Protein AF-A0A536B395-F1 (afdb_monomer_lite)

Secondary structure (DSSP, 8-state):
--PPPP----GGGS-HHHHHHHTTTGGGG-EEES-TTSSSSPPEEEEEEEETTEEEEEEEESHHHHHHHS--HHHHTT-S--------SS-----

Sequence (95 aa):
MGRLPAITIEAADLPEDVLALFDPYLLDLGGTDGDPAAGDPIQYDDLRIEHDQGVVGIVVYNRAILLFATDSEAVRQNSPGVLPARCIPRGCRDA

Radius of gyration: 16.88 Å; chains: 1; bounding box: 36×34×49 Å

pLDDT: mean 72.83, std 16.85, range [37.38, 92.81]

Foldseek 3Di:
DDDDDDDDDDPVNDDPVVVVVCVVCVQVQADEADDQPDDVVKDWDWDWDQDPVGIGIYIYIPVVVRVVPPPDPVNVVVDDDDPPPPDPDDDDDDD

Structure (mmCIF, N/CA/C/O backbone):
data_AF-A0A536B395-F1
#
_entry.id   AF-A0A536B395-F1
#
loop_
_atom_site.group_PDB
_atom_site.id
_atom_site.type_symbol
_atom_site.label_atom_id
_atom_site.label_alt_id
_atom_site.label_comp_id
_atom_site.label_asym_id
_atom_site.label_entity_id
_atom_site.label_seq_id
_atom_site.pdbx_PDB_ins_code
_atom_site.Cartn_x
_atom_site.Cartn_y
_atom_site.Cartn_z
_atom_site.occupancy
_atom_site.B_iso_or_equiv
_atom_site.auth_seq_id
_atom_site.auth_comp_id
_atom_site.auth_asym_id
_atom_site.auth_atom_id
_atom_site.pdbx_PDB_model_num
ATOM 1 N N . MET A 1 1 ? 20.127 -5.084 -3.504 1.00 49.09 1 MET A N 1
ATOM 2 C CA . MET A 1 1 ? 18.688 -4.931 -3.215 1.00 49.09 1 MET A CA 1
ATOM 3 C C . MET A 1 1 ? 18.482 -5.094 -1.720 1.00 49.09 1 MET A C 1
ATOM 5 O O . MET A 1 1 ? 18.578 -6.210 -1.225 1.00 49.09 1 MET A O 1
ATOM 9 N N . GLY A 1 2 ? 18.332 -3.991 -0.985 1.00 58.34 2 GLY A N 1
ATOM 10 C CA . GLY A 1 2 ? 18.011 -4.041 0.441 1.00 58.34 2 GLY A CA 1
ATOM 11 C C . GLY A 1 2 ? 16.499 -4.115 0.590 1.00 58.34 2 GLY A C 1
ATOM 12 O O . GLY A 1 2 ? 15.816 -3.181 0.187 1.00 58.34 2 GLY A O 1
ATOM 13 N N . ARG A 1 3 ? 15.974 -5.227 1.104 1.00 59.69 3 ARG A N 1
ATOM 14 C CA . ARG A 1 3 ? 14.560 -5.313 1.473 1.00 59.69 3 ARG A CA 1
ATOM 15 C C . ARG A 1 3 ? 14.377 -4.487 2.740 1.00 59.69 3 ARG A C 1
ATOM 17 O O . ARG A 1 3 ? 15.063 -4.745 3.730 1.00 59.69 3 ARG A O 1
ATOM 24 N N . LEU A 1 4 ? 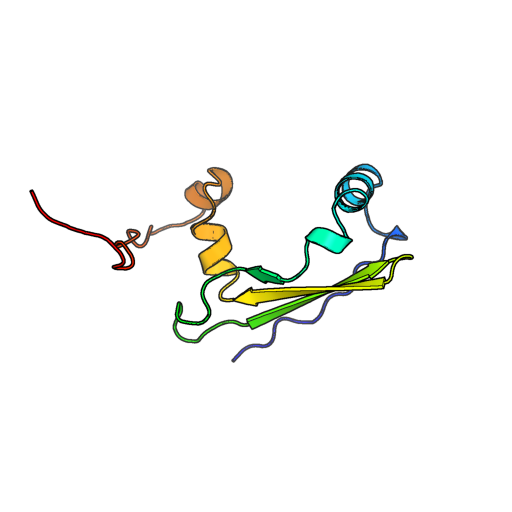13.495 -3.495 2.699 1.00 63.97 4 LEU A N 1
ATOM 25 C CA . LEU A 1 4 ? 13.096 -2.792 3.910 1.00 63.97 4 LEU A CA 1
ATOM 26 C C . LEU A 1 4 ? 12.431 -3.799 4.861 1.00 63.97 4 LEU A C 1
ATOM 28 O O . LEU A 1 4 ? 11.706 -4.686 4.395 1.00 63.97 4 LEU A O 1
ATOM 32 N N . PRO A 1 5 ? 12.715 -3.736 6.172 1.00 71.94 5 PRO A N 1
ATOM 33 C CA . PRO A 1 5 ? 12.061 -4.613 7.128 1.00 71.94 5 PRO A CA 1
ATOM 34 C C . PRO A 1 5 ? 10.550 -4.416 7.018 1.00 71.94 5 PRO A C 1
ATOM 36 O O . PRO A 1 5 ? 10.067 -3.284 7.006 1.00 71.94 5 PRO A O 1
ATOM 39 N N . ALA A 1 6 ? 9.819 -5.524 6.909 1.00 79.00 6 ALA A N 1
ATOM 40 C CA . ALA A 1 6 ? 8.371 -5.478 7.000 1.00 79.00 6 ALA A CA 1
ATOM 41 C C . ALA A 1 6 ? 8.013 -5.023 8.418 1.00 79.00 6 ALA A C 1
ATOM 43 O O . ALA A 1 6 ? 8.473 -5.619 9.393 1.00 79.00 6 ALA A O 1
ATOM 44 N N . ILE A 1 7 ? 7.237 -3.951 8.506 1.00 84.31 7 ILE A N 1
ATOM 45 C CA . ILE A 1 7 ? 6.663 -3.463 9.752 1.00 84.31 7 ILE A CA 1
ATOM 46 C C . ILE A 1 7 ? 5.161 -3.716 9.699 1.00 84.31 7 ILE A C 1
ATOM 48 O O . ILE A 1 7 ? 4.539 -3.517 8.657 1.00 84.31 7 ILE A O 1
ATOM 52 N N . THR A 1 8 ? 4.601 -4.161 10.815 1.00 86.69 8 THR A N 1
ATOM 53 C CA . THR A 1 8 ? 3.156 -4.278 11.001 1.00 86.69 8 THR A CA 1
ATOM 54 C C . THR A 1 8 ? 2.757 -3.253 12.046 1.00 86.69 8 THR A C 1
ATOM 56 O O . THR A 1 8 ? 3.435 -3.129 13.067 1.00 86.69 8 THR A O 1
ATOM 59 N N . ILE A 1 9 ? 1.706 -2.493 11.763 1.00 86.31 9 ILE A N 1
ATOM 60 C CA . ILE A 1 9 ? 1.120 -1.526 12.686 1.00 86.31 9 ILE A CA 1
ATOM 61 C C . ILE A 1 9 ? -0.335 -1.938 12.846 1.00 86.31 9 ILE A C 1
ATOM 63 O O . ILE A 1 9 ? -1.061 -2.008 11.855 1.00 86.31 9 ILE A O 1
ATOM 67 N N . GLU A 1 10 ? -0.737 -2.238 14.075 1.00 89.75 10 GLU A N 1
ATOM 68 C CA . GLU A 1 10 ? -2.115 -2.604 14.368 1.00 89.75 10 GLU A CA 1
ATOM 69 C C . GLU A 1 10 ? -2.967 -1.345 14.524 1.00 89.75 10 GLU A C 1
ATOM 71 O O . GLU A 1 10 ? -2.483 -0.298 14.960 1.00 89.75 10 GLU A O 1
ATOM 76 N N . ALA A 1 11 ? -4.266 -1.446 14.234 1.00 85.94 11 ALA A N 1
ATOM 77 C CA . ALA A 1 11 ? -5.181 -0.321 14.426 1.00 85.94 11 ALA A CA 1
ATOM 78 C C . ALA A 1 11 ? -5.159 0.196 15.878 1.00 85.94 11 ALA A C 1
ATOM 80 O O . ALA A 1 11 ? -5.240 1.395 16.107 1.00 85.94 11 ALA A O 1
ATOM 81 N N . ALA A 1 12 ? -4.966 -0.692 16.859 1.00 89.25 12 ALA A N 1
ATOM 82 C CA . ALA A 1 12 ? -4.869 -0.324 18.272 1.00 89.25 12 ALA A CA 1
ATOM 83 C C . ALA A 1 12 ? -3.651 0.560 18.613 1.00 89.25 12 ALA A C 1
ATOM 85 O O . ALA A 1 12 ? -3.666 1.231 19.644 1.00 89.25 12 ALA A O 1
ATOM 86 N N . ASP A 1 13 ? -2.619 0.568 17.764 1.00 92.81 13 ASP A N 1
ATOM 87 C CA . ASP A 1 13 ? -1.401 1.362 17.948 1.00 92.81 13 ASP A CA 1
ATOM 88 C C . ASP A 1 13 ? -1.477 2.733 17.252 1.00 92.81 13 ASP A C 1
ATOM 90 O O . ASP A 1 13 ? -0.565 3.555 17.388 1.00 92.81 13 ASP A O 1
ATOM 94 N N . LEU A 1 14 ? -2.550 2.996 16.497 1.00 86.00 14 LEU A N 1
ATOM 95 C CA . LEU A 1 14 ? -2.748 4.236 15.756 1.00 86.00 14 LEU A CA 1
ATOM 96 C C . LEU A 1 14 ? -3.666 5.213 16.510 1.00 86.00 14 LEU A C 1
ATOM 98 O O . LEU A 1 14 ? -4.670 4.803 17.094 1.00 86.00 14 LEU A O 1
ATOM 102 N N . PRO A 1 15 ? -3.369 6.526 16.469 1.00 90.19 15 PRO A N 1
ATOM 103 C CA . PRO A 1 15 ? -4.296 7.556 16.926 1.00 90.19 15 PRO A CA 1
ATOM 104 C C . PRO A 1 15 ? -5.641 7.496 16.183 1.00 90.19 15 PRO A C 1
ATOM 106 O O . PRO A 1 15 ? -5.682 7.251 14.976 1.00 90.19 15 PRO A O 1
ATOM 109 N N . GLU A 1 16 ? -6.743 7.754 16.889 1.00 87.50 16 GLU A N 1
ATOM 110 C CA . GLU A 1 16 ? -8.106 7.639 16.342 1.00 87.50 16 GLU A CA 1
ATOM 111 C C . GLU A 1 16 ? -8.367 8.602 15.170 1.00 87.50 16 GLU A C 1
ATOM 113 O O . GLU A 1 16 ? -9.059 8.253 14.219 1.00 87.50 16 GLU A O 1
ATOM 118 N N . ASP A 1 17 ? -7.754 9.786 15.183 1.00 86.00 17 ASP A N 1
ATOM 119 C CA . ASP A 1 17 ? -7.807 10.761 14.090 1.00 86.00 17 ASP A CA 1
ATOM 120 C C . ASP A 1 17 ? -7.080 10.281 12.827 1.00 86.00 17 ASP A C 1
ATOM 122 O O . ASP A 1 17 ? -7.530 10.550 11.712 1.00 86.00 17 ASP A O 1
ATOM 126 N N . VAL A 1 18 ? -5.989 9.529 12.993 1.00 83.56 18 VAL A N 1
ATOM 127 C CA . VAL A 1 18 ? -5.275 8.895 11.880 1.00 83.56 18 VAL A CA 1
ATOM 128 C C . VAL A 1 18 ? -6.121 7.769 11.301 1.00 83.56 18 VAL A C 1
ATOM 130 O O . VAL A 1 18 ? -6.303 7.731 10.089 1.00 83.56 18 VAL A O 1
ATOM 133 N N . LEU A 1 19 ? -6.692 6.901 12.144 1.00 82.31 19 LEU A N 1
ATOM 134 C CA . LEU A 1 19 ? -7.588 5.819 11.713 1.00 82.31 19 LEU A CA 1
ATOM 135 C C . LEU A 1 19 ? -8.814 6.341 10.954 1.00 82.31 19 LEU A C 1
ATOM 137 O O . LEU A 1 19 ? -9.139 5.828 9.884 1.00 82.31 19 LEU A O 1
ATOM 141 N N . ALA A 1 20 ? -9.454 7.396 11.464 1.00 82.88 20 ALA A N 1
ATOM 142 C CA . ALA A 1 20 ? -10.651 7.984 10.867 1.00 82.88 20 ALA A CA 1
ATOM 143 C C . ALA A 1 20 ? -10.416 8.564 9.460 1.00 82.88 20 ALA A C 1
ATOM 145 O O . ALA A 1 20 ? -11.360 8.691 8.680 1.00 82.88 20 ALA A O 1
ATOM 146 N N . LEU A 1 21 ? -9.171 8.911 9.112 1.00 80.50 21 LEU A N 1
ATOM 147 C CA . LEU A 1 21 ?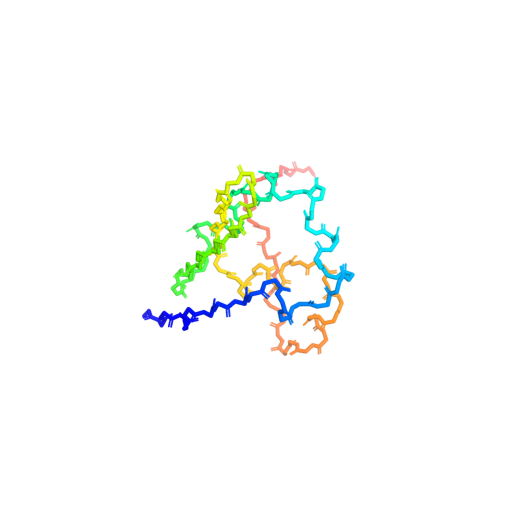 -8.820 9.361 7.765 1.00 80.50 21 LEU A CA 1
ATOM 148 C C . LEU A 1 21 ? -8.854 8.216 6.744 1.00 80.50 21 LEU A C 1
ATOM 150 O O . LEU A 1 21 ? -9.125 8.464 5.570 1.00 80.50 21 LEU A O 1
ATOM 154 N N . PHE A 1 22 ? -8.582 6.982 7.172 1.00 76.81 22 PHE A N 1
ATOM 155 C CA . PHE A 1 22 ? -8.545 5.829 6.278 1.00 76.81 22 PHE A CA 1
ATOM 156 C C . PHE A 1 22 ? -9.949 5.341 5.923 1.00 76.81 22 PHE A C 1
ATOM 158 O O . PHE A 1 22 ? -10.219 5.133 4.742 1.00 76.81 22 PHE A O 1
ATOM 165 N N . ASP A 1 23 ? -10.843 5.216 6.909 1.00 75.19 23 ASP A N 1
ATOM 166 C CA . ASP A 1 23 ? -12.187 4.621 6.780 1.00 75.19 23 ASP A CA 1
ATOM 167 C C . ASP A 1 23 ? -12.962 4.992 5.495 1.00 75.19 23 ASP A C 1
ATOM 169 O O . ASP A 1 23 ? -13.400 4.090 4.778 1.00 75.19 23 ASP A O 1
ATOM 173 N N . PRO A 1 24 ? -13.113 6.280 5.124 1.00 76.75 24 PRO A N 1
ATOM 174 C CA . PRO A 1 24 ? -13.880 6.655 3.934 1.00 76.75 24 PRO A CA 1
ATOM 175 C C . PRO A 1 24 ? -13.200 6.322 2.596 1.00 76.75 24 PRO A C 1
ATOM 177 O O . PRO A 1 24 ? -13.862 6.407 1.564 1.00 76.75 24 PRO A O 1
ATOM 180 N N . TYR A 1 25 ? -11.914 5.961 2.589 1.00 74.06 25 TYR A N 1
ATOM 181 C CA . TYR A 1 25 ? -11.123 5.764 1.370 1.00 74.06 25 TYR A CA 1
ATOM 182 C C . TYR A 1 25 ? -10.470 4.386 1.270 1.00 74.06 25 TYR A C 1
ATOM 184 O O . TYR A 1 25 ? -9.861 4.108 0.244 1.00 74.06 25 TYR A O 1
ATOM 192 N N . LEU A 1 26 ? -10.585 3.518 2.283 1.00 74.50 26 LEU A N 1
ATOM 193 C CA . LEU A 1 26 ? -9.809 2.275 2.374 1.00 74.50 26 LEU A CA 1
ATOM 194 C C . LEU A 1 26 ? -9.824 1.453 1.083 1.00 74.50 26 LEU A C 1
ATOM 196 O O . LEU A 1 26 ? -8.759 1.118 0.576 1.00 74.50 26 LEU A O 1
ATOM 200 N N . LEU A 1 27 ? -11.001 1.204 0.506 1.00 74.12 27 LEU A N 1
ATOM 201 C CA . LEU A 1 27 ? -11.143 0.431 -0.735 1.00 74.12 27 LEU A CA 1
ATOM 202 C C . LEU A 1 27 ? -10.570 1.140 -1.976 1.00 74.12 27 LEU A C 1
ATOM 204 O O . LEU A 1 27 ? -10.124 0.468 -2.906 1.00 74.12 27 LEU A O 1
ATOM 208 N N . ASP A 1 28 ? -10.543 2.473 -1.976 1.00 81.50 28 ASP A N 1
ATOM 209 C CA . ASP A 1 28 ? -10.065 3.309 -3.084 1.00 81.50 28 ASP A CA 1
ATOM 210 C C . ASP A 1 28 ? -8.554 3.593 -3.015 1.00 81.50 28 ASP A C 1
ATOM 212 O O . ASP A 1 28 ? -7.973 4.095 -3.976 1.00 81.50 28 ASP A O 1
ATOM 216 N N . LEU A 1 29 ? -7.892 3.256 -1.901 1.00 81.19 29 LEU A N 1
ATOM 217 C CA . LEU A 1 29 ? -6.443 3.429 -1.736 1.00 81.19 29 LEU A CA 1
ATOM 218 C C . LEU A 1 29 ? -5.618 2.418 -2.543 1.00 81.19 29 LEU A C 1
ATOM 220 O O . LEU A 1 29 ? -4.415 2.607 -2.715 1.00 81.19 29 LEU A O 1
ATOM 224 N N . GLY A 1 30 ? -6.237 1.334 -3.013 1.00 86.38 30 GLY A N 1
ATOM 225 C CA . GLY A 1 30 ? -5.545 0.276 -3.739 1.00 86.38 30 GLY A CA 1
ATOM 226 C C . GLY A 1 30 ? -4.954 0.752 -5.065 1.00 86.38 30 GLY A C 1
ATOM 227 O O . GLY A 1 30 ? -5.569 1.526 -5.797 1.00 86.38 30 GLY A O 1
ATOM 228 N N . GLY A 1 31 ? -3.774 0.240 -5.423 1.00 89.06 31 GLY A N 1
ATOM 229 C CA . GLY A 1 31 ? -3.167 0.551 -6.716 1.00 89.06 31 GLY A CA 1
ATOM 230 C C . GLY A 1 31 ? -1.646 0.544 -6.727 1.00 89.06 31 GLY A C 1
ATOM 231 O O . GLY A 1 31 ? -0.988 -0.088 -5.903 1.00 89.06 31 GLY A O 1
ATOM 232 N N . THR A 1 32 ? -1.085 1.229 -7.720 1.00 90.19 32 THR A N 1
ATOM 233 C CA . THR A 1 32 ? 0.359 1.409 -7.875 1.00 90.19 32 THR A CA 1
ATOM 234 C C . THR A 1 32 ? 0.692 2.885 -7.794 1.00 90.19 32 THR A C 1
ATOM 236 O O . THR A 1 32 ? 0.112 3.684 -8.526 1.00 90.19 32 THR A O 1
ATOM 239 N N . ASP A 1 33 ? 1.646 3.217 -6.937 1.00 85.94 33 ASP A N 1
ATOM 240 C CA . ASP A 1 33 ? 2.169 4.559 -6.761 1.00 85.94 33 ASP A CA 1
ATOM 241 C C . ASP A 1 33 ? 3.651 4.623 -7.159 1.00 85.94 33 ASP A C 1
ATOM 243 O O . ASP A 1 33 ? 4.432 3.696 -6.919 1.00 85.94 33 ASP A O 1
ATOM 247 N N . GLY A 1 34 ? 4.041 5.725 -7.797 1.00 83.44 34 GLY A N 1
ATOM 248 C CA . GLY A 1 34 ? 5.348 5.889 -8.437 1.00 83.44 34 GLY A CA 1
ATOM 249 C C . GLY A 1 34 ? 5.473 5.260 -9.837 1.00 83.44 34 GLY A C 1
ATOM 250 O O . GLY A 1 34 ? 4.561 4.624 -10.362 1.00 83.44 34 GLY A O 1
ATOM 251 N N . ASP A 1 35 ? 6.633 5.472 -10.469 1.00 83.62 35 ASP A N 1
ATOM 252 C CA . ASP A 1 35 ? 6.945 4.965 -11.813 1.00 83.62 35 ASP A CA 1
ATOM 253 C C . ASP A 1 35 ? 7.865 3.728 -11.726 1.00 83.62 35 ASP A C 1
ATOM 255 O O . ASP A 1 35 ? 9.002 3.858 -11.254 1.00 83.62 35 ASP A O 1
ATOM 259 N N . PRO A 1 36 ? 7.428 2.541 -12.195 1.00 84.94 36 PRO A N 1
ATOM 260 C CA . PRO A 1 36 ? 8.242 1.325 -12.197 1.00 84.94 36 PRO A CA 1
ATOM 261 C C . PRO A 1 36 ? 9.451 1.390 -13.141 1.00 84.94 36 PRO A C 1
ATOM 263 O O . PRO A 1 36 ? 10.330 0.536 -13.052 1.00 84.94 36 PRO A O 1
ATOM 266 N N . ALA A 1 37 ? 9.502 2.363 -14.055 1.00 85.38 37 ALA A N 1
ATOM 267 C CA . ALA A 1 37 ? 10.637 2.593 -14.946 1.00 85.38 37 ALA A CA 1
ATOM 268 C C . ALA A 1 37 ? 11.629 3.642 -14.412 1.00 85.38 37 ALA A C 1
ATOM 270 O O . ALA A 1 37 ? 12.690 3.834 -15.011 1.00 85.38 37 ALA A O 1
ATOM 271 N N . ALA A 1 38 ? 11.304 4.331 -13.315 1.00 79.88 38 ALA A N 1
ATOM 272 C CA . ALA A 1 38 ? 12.193 5.301 -12.686 1.00 79.88 38 ALA A CA 1
ATOM 273 C C . ALA A 1 38 ? 13.138 4.626 -11.673 1.00 79.88 38 ALA A C 1
ATOM 275 O O . ALA A 1 38 ? 12.818 3.582 -11.115 1.00 79.88 38 ALA A O 1
ATOM 276 N N . GLY A 1 39 ? 14.287 5.252 -11.398 1.00 78.62 39 GLY A N 1
ATOM 277 C CA . GLY A 1 39 ? 15.254 4.788 -10.392 1.00 78.62 39 GLY A CA 1
ATOM 278 C C . GLY A 1 39 ? 16.194 3.670 -1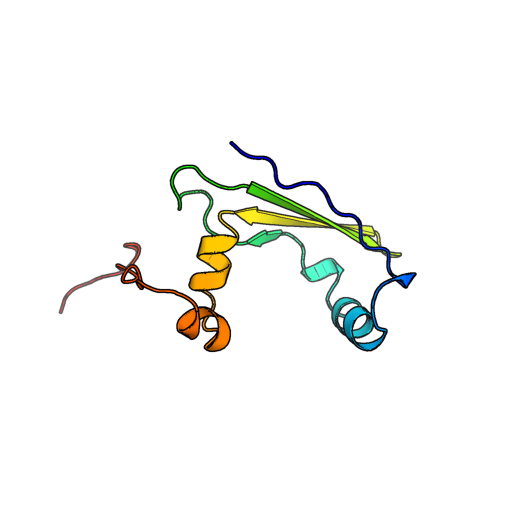0.866 1.00 78.62 39 GLY A C 1
ATOM 279 O O . GLY A 1 39 ? 15.816 2.790 -11.630 1.00 78.62 39 GLY A O 1
ATOM 280 N N . ASP A 1 40 ? 17.444 3.704 -10.396 1.00 81.75 40 ASP A N 1
ATOM 281 C CA . ASP A 1 40 ? 18.421 2.625 -10.586 1.00 81.75 40 ASP A CA 1
ATOM 282 C C . ASP A 1 40 ? 19.343 2.527 -9.350 1.00 81.75 40 ASP A C 1
ATOM 284 O O . ASP A 1 40 ? 20.103 3.467 -9.086 1.00 81.75 40 ASP A O 1
ATOM 288 N N . PRO A 1 41 ? 19.271 1.441 -8.551 1.00 81.06 41 PRO A N 1
ATOM 289 C CA . PRO A 1 41 ? 18.350 0.309 -8.690 1.00 81.06 41 PRO A CA 1
ATOM 290 C C . PRO A 1 41 ?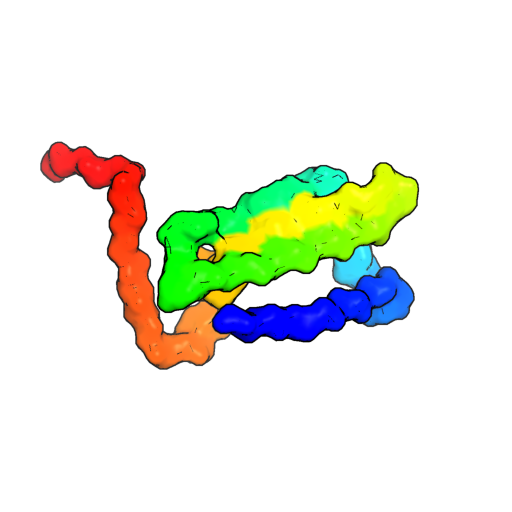 16.902 0.676 -8.324 1.00 81.06 41 PRO A C 1
ATOM 292 O O . PRO A 1 41 ? 16.669 1.452 -7.396 1.00 81.06 41 PRO A O 1
ATOM 295 N N . ILE A 1 42 ? 15.932 0.059 -9.006 1.00 83.75 42 ILE A N 1
ATOM 296 C CA . ILE A 1 42 ? 14.498 0.221 -8.714 1.00 83.75 42 ILE A CA 1
ATOM 297 C C . ILE A 1 42 ? 14.196 -0.281 -7.293 1.00 83.75 42 ILE A C 1
ATOM 299 O O . ILE A 1 42 ? 14.573 -1.400 -6.927 1.00 83.75 42 ILE A O 1
ATOM 303 N N . GLN A 1 43 ? 13.496 0.534 -6.500 1.00 85.56 43 GLN A N 1
ATOM 304 C CA . GLN A 1 43 ? 12.959 0.132 -5.194 1.00 85.56 43 GLN A CA 1
ATOM 305 C C . GLN A 1 43 ? 11.491 -0.284 -5.332 1.00 85.56 43 GLN A C 1
ATOM 307 O O . GLN A 1 43 ? 10.736 0.360 -6.058 1.00 85.56 43 GLN A O 1
ATOM 312 N N . TYR A 1 44 ? 11.095 -1.330 -4.606 1.00 88.50 44 TYR A N 1
ATOM 313 C CA . TYR A 1 44 ? 9.738 -1.876 -4.575 1.00 88.50 44 TYR A CA 1
ATOM 314 C C . TYR A 1 44 ? 9.313 -2.081 -3.122 1.00 88.50 44 TYR A C 1
ATOM 316 O O . TYR A 1 44 ? 9.985 -2.816 -2.392 1.00 88.50 44 TYR A O 1
ATOM 324 N N . ASP A 1 45 ? 8.198 -1.469 -2.738 1.00 87.56 45 ASP A N 1
ATOM 325 C CA . ASP A 1 45 ? 7.541 -1.640 -1.448 1.00 87.56 45 ASP A CA 1
ATOM 326 C C . ASP A 1 45 ? 6.098 -2.120 -1.665 1.00 87.56 45 ASP A C 1
ATOM 328 O O . ASP A 1 45 ? 5.406 -1.665 -2.573 1.00 87.56 45 ASP A O 1
ATOM 332 N N . ASP A 1 46 ? 5.646 -3.044 -0.820 1.00 90.12 46 ASP A N 1
ATOM 333 C CA . ASP A 1 46 ? 4.278 -3.569 -0.814 1.00 90.12 46 ASP A CA 1
ATOM 334 C C . ASP A 1 46 ? 3.641 -3.207 0.528 1.00 90.12 46 ASP A C 1
ATOM 336 O O . ASP A 1 46 ? 4.150 -3.596 1.586 1.00 90.12 46 ASP A O 1
ATOM 340 N N . LEU A 1 47 ? 2.571 -2.418 0.476 1.00 88.62 47 LEU A N 1
ATOM 341 C CA . LEU A 1 47 ? 1.768 -2.048 1.629 1.00 88.62 47 LEU A CA 1
ATOM 342 C C . LEU A 1 47 ? 0.426 -2.771 1.551 1.00 88.62 47 LEU A C 1
ATOM 344 O O . LEU A 1 47 ? -0.326 -2.621 0.589 1.00 88.62 47 LEU A O 1
ATOM 348 N N . ARG A 1 48 ? 0.106 -3.520 2.606 1.00 89.25 48 ARG A N 1
ATOM 349 C CA . ARG A 1 48 ? -1.161 -4.237 2.743 1.00 89.25 48 ARG A CA 1
ATOM 350 C C . ARG A 1 48 ? -1.921 -3.676 3.930 1.00 89.25 48 ARG A C 1
ATOM 352 O O . ARG A 1 48 ? -1.372 -3.609 5.026 1.00 89.25 48 ARG A O 1
ATOM 359 N N . ILE A 1 49 ? -3.167 -3.292 3.693 1.00 87.75 49 ILE A N 1
ATOM 360 C CA . ILE A 1 49 ? -4.081 -2.785 4.711 1.00 87.75 49 ILE A CA 1
ATOM 361 C C . ILE A 1 49 ? -5.218 -3.792 4.829 1.00 87.75 49 ILE A C 1
ATOM 363 O O . ILE A 1 49 ? -5.93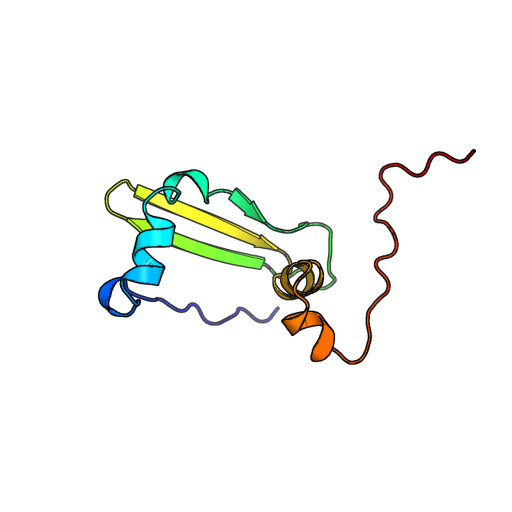1 -4.051 3.858 1.00 87.75 49 ILE A O 1
ATOM 367 N N . GLU A 1 50 ? -5.349 -4.399 6.002 1.00 88.94 50 GLU A N 1
ATOM 368 C CA . GLU A 1 50 ? -6.432 -5.331 6.309 1.00 88.94 50 GLU A CA 1
ATOM 369 C C . GLU A 1 50 ? -7.513 -4.591 7.098 1.00 88.94 50 GLU A C 1
ATOM 371 O O . GLU A 1 50 ? -7.213 -3.909 8.076 1.00 88.94 50 GLU A O 1
ATOM 376 N N . HIS A 1 51 ? -8.767 -4.711 6.666 1.00 84.44 51 HIS A N 1
ATOM 377 C CA . HIS A 1 51 ? -9.918 -4.128 7.347 1.00 84.44 51 HIS A CA 1
ATOM 378 C C . HIS A 1 51 ? -11.161 -5.015 7.186 1.00 84.44 51 HIS A C 1
ATOM 380 O O . HIS A 1 51 ? -11.141 -6.048 6.514 1.00 84.44 51 HIS A O 1
ATOM 386 N N . ASP A 1 52 ? -12.260 -4.629 7.825 1.00 85.12 52 ASP A N 1
ATOM 387 C CA . ASP A 1 52 ? -13.509 -5.394 7.884 1.00 85.12 52 ASP A CA 1
ATOM 388 C C . ASP A 1 52 ? -14.162 -5.658 6.513 1.00 85.12 52 ASP A C 1
ATOM 390 O O . ASP A 1 52 ? -14.865 -6.658 6.353 1.00 85.12 52 ASP A O 1
ATOM 394 N N . GLN A 1 53 ? -13.906 -4.811 5.511 1.00 82.00 53 GLN A N 1
ATOM 395 C CA . GLN A 1 53 ? -14.433 -4.981 4.151 1.00 82.00 53 GLN A CA 1
ATOM 396 C C . GLN A 1 53 ? -13.471 -5.731 3.212 1.00 82.00 53 GLN A C 1
ATOM 398 O O . GLN A 1 53 ? -13.865 -6.071 2.094 1.00 82.00 53 GLN A O 1
ATOM 403 N N . GLY A 1 54 ? -12.236 -6.027 3.640 1.00 86.19 54 GLY A N 1
ATOM 404 C CA . GLY A 1 54 ? -11.282 -6.810 2.858 1.00 86.19 54 GLY A CA 1
ATOM 405 C C . GLY A 1 54 ? -9.816 -6.423 3.053 1.00 86.19 54 GLY A C 1
ATOM 406 O O . GLY A 1 54 ? -9.420 -5.822 4.048 1.00 86.19 54 GLY A O 1
ATOM 407 N N . VAL A 1 55 ? -8.991 -6.812 2.079 1.00 89.38 55 VAL A N 1
ATOM 408 C CA . VAL A 1 55 ? -7.562 -6.481 2.039 1.00 89.38 55 VAL A CA 1
ATOM 409 C C . VAL A 1 55 ? -7.299 -5.584 0.844 1.00 89.38 55 VAL A C 1
ATOM 411 O O . VAL A 1 55 ? -7.609 -5.955 -0.290 1.00 89.38 55 VAL A O 1
ATOM 414 N N . VAL A 1 56 ? -6.674 -4.441 1.098 1.00 89.81 56 VAL A N 1
ATOM 415 C CA . VAL A 1 56 ? -6.288 -3.470 0.075 1.00 89.81 56 VAL A CA 1
ATOM 416 C C . VAL A 1 56 ? -4.770 -3.459 -0.043 1.00 89.81 56 VAL A C 1
ATOM 418 O O . VAL A 1 56 ? -4.054 -3.404 0.957 1.00 89.81 56 VAL A O 1
ATOM 421 N N . GLY A 1 57 ? -4.277 -3.574 -1.276 1.00 90.88 57 GLY A N 1
ATOM 422 C CA . GLY A 1 57 ? -2.851 -3.590 -1.590 1.00 90.88 57 GLY A CA 1
ATOM 423 C C . GLY A 1 57 ? -2.427 -2.331 -2.334 1.00 90.88 57 GLY A C 1
ATOM 424 O O . GLY A 1 57 ? -3.070 -1.940 -3.311 1.00 90.88 57 GLY A O 1
ATOM 425 N N . ILE A 1 58 ? -1.323 -1.734 -1.897 1.00 90.69 58 ILE A N 1
ATOM 426 C CA . ILE A 1 58 ? -0.677 -0.594 -2.543 1.00 90.69 58 ILE A CA 1
ATOM 427 C C . ILE A 1 58 ? 0.761 -0.984 -2.855 1.00 90.69 58 ILE A C 1
ATOM 429 O O . ILE A 1 58 ? 1.545 -1.311 -1.964 1.00 90.69 58 ILE A O 1
ATOM 433 N N . VAL A 1 59 ? 1.114 -0.936 -4.132 1.00 91.88 59 VAL A N 1
ATOM 434 C CA . VAL A 1 59 ? 2.484 -1.145 -4.593 1.00 91.88 59 VAL A CA 1
ATOM 435 C C . VAL A 1 59 ? 3.142 0.211 -4.755 1.00 91.88 59 VAL A C 1
ATOM 437 O O . VAL A 1 59 ? 2.640 1.041 -5.503 1.00 91.88 59 VAL A O 1
ATOM 440 N N . VAL A 1 60 ? 4.277 0.432 -4.101 1.00 89.25 60 VAL A N 1
ATOM 441 C CA . VAL A 1 60 ? 5.014 1.694 -4.184 1.00 89.25 60 VAL A CA 1
ATOM 442 C C . VAL A 1 60 ? 6.370 1.453 -4.836 1.00 89.25 60 VAL A C 1
ATOM 444 O O . VAL A 1 60 ? 7.203 0.703 -4.322 1.00 89.25 60 VAL A O 1
ATOM 447 N N . TYR A 1 61 ? 6.616 2.118 -5.961 1.00 89.06 61 TYR A N 1
ATOM 448 C CA . TYR A 1 61 ? 7.919 2.141 -6.620 1.00 89.06 61 TYR A CA 1
ATOM 449 C C . TYR A 1 61 ? 8.708 3.379 -6.210 1.00 89.06 61 TYR A C 1
ATOM 451 O O . TYR A 1 61 ? 8.200 4.497 -6.236 1.00 89.06 61 TYR A O 1
ATOM 459 N N . ASN A 1 62 ? 9.988 3.189 -5.885 1.00 87.00 62 ASN A N 1
ATOM 460 C CA . ASN A 1 62 ? 10.919 4.282 -5.594 1.00 87.00 62 ASN A CA 1
ATOM 461 C C . ASN A 1 62 ? 10.391 5.266 -4.544 1.00 87.00 62 ASN A C 1
ATOM 463 O O . ASN A 1 62 ? 10.406 6.477 -4.764 1.00 87.00 62 ASN A O 1
ATOM 467 N N . ARG A 1 63 ? 9.949 4.751 -3.388 1.00 82.00 63 ARG A N 1
ATOM 468 C CA . ARG A 1 63 ? 9.323 5.534 -2.311 1.00 82.00 63 ARG A CA 1
ATOM 469 C C . ARG A 1 63 ? 10.083 6.816 -1.963 1.00 82.00 63 ARG A C 1
ATOM 471 O O . ARG A 1 63 ? 9.465 7.846 -1.735 1.00 82.00 63 ARG A O 1
ATOM 478 N N . ALA A 1 64 ? 11.417 6.788 -1.959 1.00 76.44 64 ALA A N 1
ATOM 479 C CA . ALA A 1 64 ? 12.210 7.997 -1.743 1.00 76.44 64 ALA A CA 1
ATOM 480 C C . ALA A 1 64 ? 12.008 9.042 -2.860 1.00 76.44 64 ALA A C 1
ATOM 482 O O . ALA A 1 64 ? 11.769 10.204 -2.559 1.00 76.44 64 ALA A O 1
ATOM 483 N N . ILE A 1 65 ? 12.046 8.638 -4.138 1.00 74.50 65 ILE A N 1
ATOM 484 C CA . ILE A 1 65 ? 11.804 9.531 -5.287 1.00 74.50 65 ILE A CA 1
ATOM 485 C C . ILE A 1 65 ? 10.384 10.100 -5.233 1.00 74.50 65 ILE A C 1
ATOM 487 O O . ILE A 1 65 ? 10.222 11.304 -5.407 1.00 74.50 65 ILE A O 1
ATOM 491 N N . LEU A 1 66 ? 9.381 9.264 -4.941 1.00 69.94 66 LEU A N 1
ATOM 492 C CA . LEU A 1 66 ? 8.000 9.701 -4.727 1.00 69.94 66 LEU A CA 1
ATOM 493 C C . LEU A 1 66 ? 7.925 10.795 -3.653 1.00 69.94 66 LEU A C 1
ATOM 495 O O . LEU A 1 66 ? 7.353 11.848 -3.916 1.00 69.94 66 LEU A O 1
ATOM 499 N N . LEU A 1 67 ? 8.539 10.574 -2.485 1.00 68.88 67 LEU A N 1
ATOM 500 C CA . LEU A 1 67 ? 8.534 11.518 -1.360 1.00 68.88 67 LEU A CA 1
ATOM 501 C C . LEU A 1 67 ? 9.224 12.854 -1.690 1.00 68.88 67 LEU A C 1
ATOM 503 O O . LEU A 1 67 ? 8.824 13.888 -1.163 1.00 68.88 67 LEU A O 1
ATOM 507 N N . PHE A 1 68 ? 10.239 12.851 -2.563 1.00 61.84 68 PHE A N 1
ATOM 508 C CA . PHE A 1 68 ? 10.893 14.076 -3.051 1.00 61.84 68 PHE A CA 1
ATOM 509 C C . PHE A 1 68 ? 10.127 14.764 -4.191 1.00 61.84 68 PHE A C 1
ATOM 511 O O . PHE A 1 68 ? 10.251 15.976 -4.356 1.00 61.84 68 PHE A O 1
ATOM 518 N N . ALA A 1 69 ? 9.375 14.006 -4.993 1.00 60.16 69 ALA A N 1
ATOM 519 C CA . ALA A 1 69 ? 8.539 14.527 -6.074 1.00 60.16 69 ALA A CA 1
ATOM 520 C C . ALA A 1 69 ? 7.169 15.019 -5.581 1.00 60.16 69 ALA A C 1
ATOM 522 O O . ALA A 1 69 ? 6.513 15.795 -6.275 1.00 60.16 69 ALA A O 1
ATOM 523 N N . THR A 1 70 ? 6.734 14.595 -4.390 1.00 59.97 70 THR A N 1
ATOM 524 C CA . THR A 1 70 ? 5.584 15.198 -3.716 1.00 59.97 70 THR A CA 1
ATOM 525 C C . THR A 1 70 ? 5.951 16.632 -3.342 1.00 59.97 70 THR A C 1
ATOM 527 O O . THR A 1 70 ? 7.029 16.872 -2.801 1.00 59.97 70 THR A O 1
ATOM 530 N N . ASP A 1 71 ? 5.075 17.599 -3.622 1.00 56.25 71 ASP A N 1
ATOM 531 C CA . ASP A 1 71 ? 5.323 19.034 -3.396 1.00 56.25 71 ASP A CA 1
ATOM 532 C C . ASP A 1 71 ? 5.264 19.425 -1.901 1.00 56.25 71 ASP A C 1
ATOM 534 O O . ASP A 1 71 ? 4.549 20.330 -1.480 1.00 56.25 71 ASP A O 1
ATOM 538 N N . SER A 1 72 ? 5.989 18.692 -1.056 1.00 57.94 72 SER A N 1
ATOM 539 C CA . SER A 1 72 ? 6.064 18.915 0.381 1.00 57.94 72 SER A CA 1
ATOM 540 C C . SER A 1 72 ? 7.278 19.781 0.712 1.00 57.94 72 SER A C 1
ATOM 542 O O . SER A 1 72 ? 8.429 19.339 0.644 1.00 57.94 72 SER A O 1
ATOM 544 N N . GLU A 1 73 ? 7.022 21.030 1.110 1.00 55.22 73 GLU A N 1
ATOM 545 C CA . GLU A 1 73 ? 8.039 21.998 1.558 1.00 55.22 73 GLU A CA 1
ATOM 546 C C . GLU A 1 73 ? 8.962 21.429 2.653 1.00 55.22 73 GLU A C 1
ATOM 548 O O . GLU A 1 73 ? 10.171 21.676 2.649 1.00 55.22 73 GLU A O 1
ATOM 553 N N . ALA A 1 74 ? 8.415 20.610 3.559 1.00 57.53 74 ALA A N 1
ATOM 554 C CA . ALA A 1 74 ? 9.162 20.000 4.660 1.00 57.53 74 ALA A CA 1
ATOM 555 C C . ALA A 1 74 ? 10.249 19.024 4.174 1.00 57.53 74 ALA A C 1
ATOM 557 O O . ALA A 1 74 ? 11.313 18.915 4.783 1.00 57.53 74 ALA A O 1
ATOM 558 N N . VAL A 1 75 ? 10.009 18.339 3.052 1.00 56.47 75 VAL A N 1
ATOM 559 C CA . VAL A 1 75 ? 10.971 17.407 2.451 1.00 56.47 75 VAL A CA 1
ATOM 560 C C . VAL A 1 75 ? 12.046 18.171 1.665 1.00 56.47 75 VAL A C 1
ATOM 562 O O . VAL A 1 75 ? 13.229 17.816 1.709 1.00 56.47 75 VAL A O 1
ATOM 565 N N . ARG A 1 76 ? 11.674 19.279 1.008 1.00 59.88 76 ARG A N 1
ATOM 566 C CA . ARG A 1 76 ? 12.603 20.120 0.233 1.00 59.88 76 ARG A CA 1
ATOM 567 C C . ARG A 1 76 ? 13.696 20.764 1.092 1.00 59.88 76 ARG A C 1
ATOM 569 O O . ARG A 1 76 ? 14.840 20.834 0.653 1.00 59.88 76 ARG A O 1
ATOM 576 N N . GLN A 1 77 ? 13.386 21.186 2.319 1.00 59.66 77 GLN A N 1
ATOM 577 C CA . GLN A 1 77 ? 14.351 21.868 3.200 1.00 59.66 77 GLN A CA 1
ATOM 578 C C . GLN A 1 77 ? 15.453 20.956 3.772 1.00 59.66 77 GLN A C 1
ATOM 580 O O . GLN A 1 77 ? 16.524 21.450 4.113 1.00 59.66 77 GLN A O 1
ATOM 585 N N . ASN A 1 78 ? 15.234 19.638 3.846 1.00 55.38 78 ASN A N 1
ATOM 586 C CA . ASN A 1 78 ? 16.184 18.680 4.436 1.00 55.38 78 ASN A CA 1
ATOM 587 C C . ASN A 1 78 ? 17.068 17.951 3.395 1.00 55.38 78 ASN A C 1
ATOM 589 O O . ASN A 1 78 ? 17.754 16.984 3.719 1.00 55.38 78 ASN A O 1
ATOM 593 N N . SER A 1 79 ? 17.046 18.391 2.134 1.00 52.03 79 SER A N 1
ATOM 594 C CA . SER A 1 79 ? 17.707 17.710 1.013 1.00 52.03 79 SER A CA 1
ATOM 595 C C . SER A 1 79 ? 18.853 18.560 0.442 1.00 52.03 79 SER A C 1
ATOM 597 O O . SER A 1 79 ? 18.583 19.536 -0.262 1.00 52.03 79 SER A O 1
ATOM 599 N N . PRO A 1 80 ? 20.141 18.238 0.680 1.00 44.28 80 PRO A N 1
ATOM 600 C CA . PRO A 1 80 ? 21.241 18.949 0.045 1.00 44.28 80 PRO A CA 1
ATOM 601 C C . PRO A 1 80 ? 21.430 18.400 -1.375 1.00 44.28 80 PRO A C 1
ATOM 603 O O . PRO A 1 80 ? 22.134 17.418 -1.585 1.00 44.28 80 PRO A O 1
ATOM 606 N N . GLY A 1 81 ? 20.784 19.032 -2.356 1.00 47.16 81 GLY A N 1
ATOM 607 C CA . GLY A 1 81 ? 20.958 18.707 -3.774 1.00 47.16 81 GLY A CA 1
ATOM 608 C C . GLY A 1 81 ? 19.676 18.222 -4.433 1.00 47.16 81 GLY A C 1
ATOM 609 O O . GLY A 1 81 ? 19.462 17.028 -4.620 1.00 47.16 81 GLY A O 1
ATOM 610 N N . VAL A 1 82 ? 18.845 19.179 -4.838 1.00 53.09 82 VAL A N 1
ATOM 611 C CA . VAL A 1 82 ? 17.783 18.969 -5.824 1.00 53.09 82 VAL A CA 1
ATOM 612 C C . VAL A 1 82 ? 18.427 18.418 -7.099 1.00 53.09 82 VAL A C 1
ATOM 614 O O . VAL A 1 82 ? 19.151 19.135 -7.791 1.00 53.09 82 VAL A O 1
ATOM 617 N N . LEU A 1 83 ? 18.160 17.151 -7.431 1.00 47.56 83 LEU A N 1
ATOM 618 C CA . LEU A 1 83 ? 18.224 16.735 -8.827 1.00 47.56 83 LEU A CA 1
ATOM 619 C C . LEU A 1 83 ? 17.143 17.549 -9.541 1.00 47.56 83 LEU A C 1
ATOM 621 O O . LEU A 1 83 ? 15.975 17.447 -9.159 1.00 47.56 83 LEU A O 1
ATOM 625 N N . PRO A 1 84 ? 17.487 18.395 -10.52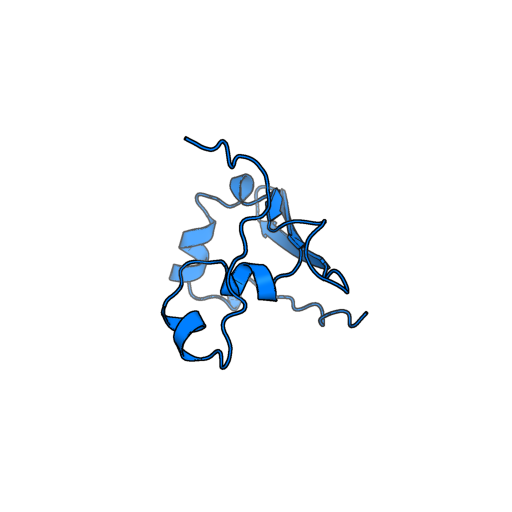6 1.00 42.59 84 PRO A N 1
ATOM 626 C CA . PRO A 1 84 ? 16.463 19.085 -11.281 1.00 42.59 84 PRO A CA 1
ATOM 627 C C . PRO A 1 84 ? 15.578 18.012 -11.907 1.00 42.59 84 PRO A C 1
ATOM 629 O O . PRO A 1 84 ? 16.087 17.112 -12.582 1.00 42.59 84 PRO A O 1
ATOM 632 N N . ALA A 1 85 ? 14.271 18.111 -11.665 1.00 45.84 85 ALA A N 1
ATOM 633 C CA . ALA A 1 85 ? 13.254 17.380 -12.396 1.00 45.84 85 ALA A CA 1
ATOM 634 C C . ALA A 1 85 ? 13.395 17.742 -13.880 1.00 45.84 85 ALA A C 1
ATOM 636 O O . ALA A 1 85 ? 12.748 18.649 -14.403 1.00 45.84 85 ALA A O 1
ATOM 637 N N . ARG A 1 86 ? 14.317 17.077 -14.576 1.00 42.31 86 ARG A N 1
ATOM 638 C CA . ARG A 1 86 ? 14.331 17.054 -16.026 1.00 42.31 86 ARG A CA 1
ATOM 639 C C . ARG A 1 86 ? 13.059 16.322 -16.408 1.00 42.31 86 ARG A C 1
ATOM 641 O O . ARG A 1 86 ? 12.938 15.134 -16.132 1.00 42.31 86 ARG A O 1
ATOM 648 N N . CYS A 1 87 ? 12.122 17.079 -16.976 1.00 40.69 87 CYS A N 1
ATOM 649 C CA . CYS A 1 87 ? 10.923 16.601 -17.651 1.00 40.69 87 CYS A CA 1
ATOM 650 C C . CYS A 1 87 ? 11.115 15.177 -18.186 1.00 40.69 87 CYS A C 1
ATOM 652 O O . CYS A 1 87 ? 11.932 14.953 -19.081 1.00 40.69 87 CYS A O 1
ATOM 654 N N . ILE A 1 88 ? 10.354 14.225 -17.647 1.00 48.81 88 ILE A N 1
ATOM 655 C CA . ILE A 1 88 ? 10.208 12.908 -18.262 1.00 48.81 88 ILE A CA 1
ATOM 656 C C . ILE A 1 88 ? 9.445 13.153 -19.576 1.00 48.81 88 ILE A C 1
ATOM 658 O O . ILE A 1 88 ? 8.367 13.753 -19.546 1.00 48.81 88 ILE A O 1
ATOM 662 N N . PRO A 1 89 ? 9.999 12.801 -20.749 1.00 39.62 89 PRO A N 1
ATOM 663 C CA . PRO A 1 89 ? 9.531 13.325 -22.020 1.00 39.62 89 PRO A CA 1
ATOM 664 C C . PRO A 1 89 ? 8.262 12.593 -22.456 1.00 39.62 89 PRO A C 1
ATOM 666 O O . PRO A 1 89 ? 8.295 11.632 -23.220 1.00 39.62 89 PRO A O 1
ATOM 669 N N . ARG A 1 90 ? 7.109 13.092 -22.019 1.00 45.62 90 ARG A N 1
ATOM 670 C CA . ARG A 1 90 ? 5.861 12.961 -22.770 1.00 45.62 90 ARG A CA 1
ATOM 671 C C . ARG A 1 90 ? 5.211 14.330 -22.881 1.00 45.62 90 ARG A C 1
ATOM 673 O O . ARG A 1 90 ? 4.337 14.669 -22.097 1.00 45.62 90 ARG A O 1
ATOM 680 N N . GLY A 1 91 ? 5.643 15.100 -23.883 1.00 45.97 91 GLY A N 1
ATOM 681 C CA . GLY A 1 91 ? 4.846 16.228 -24.370 1.00 45.97 91 GLY A CA 1
ATOM 682 C C . GLY A 1 91 ? 5.532 17.579 -24.554 1.00 45.97 91 GLY A C 1
ATOM 683 O O . GLY A 1 91 ? 4.820 18.575 -24.589 1.00 45.97 91 GLY A O 1
ATOM 684 N N . CYS A 1 92 ? 6.854 17.665 -24.730 1.00 39.44 92 CYS A N 1
ATOM 685 C CA . CYS A 1 92 ? 7.435 18.883 -25.306 1.00 39.44 92 CYS A CA 1
ATOM 686 C C . CYS A 1 92 ? 7.077 18.939 -26.801 1.00 39.44 92 CYS A C 1
ATOM 688 O O . CYS A 1 92 ? 7.532 18.099 -27.577 1.00 39.44 92 CYS A O 1
ATOM 690 N N . ARG A 1 93 ? 6.225 19.888 -27.200 1.00 37.38 93 ARG A N 1
ATOM 691 C CA . ARG A 1 93 ? 6.045 20.287 -28.599 1.00 37.38 93 ARG A CA 1
ATOM 692 C C . ARG A 1 93 ? 6.410 21.767 -28.673 1.00 37.38 93 ARG A C 1
ATOM 694 O O . ARG A 1 93 ? 5.761 22.576 -28.017 1.00 37.38 93 ARG A O 1
ATOM 701 N N . ASP A 1 94 ? 7.482 22.061 -29.398 1.00 48.53 94 ASP A N 1
ATOM 702 C CA . ASP A 1 94 ? 8.048 23.401 -29.534 1.00 48.53 94 ASP A CA 1
ATOM 703 C C . ASP A 1 94 ? 7.108 24.326 -30.321 1.00 48.53 94 ASP A C 1
ATOM 705 O O . ASP A 1 94 ? 6.532 23.921 -31.337 1.00 48.53 94 ASP A O 1
ATOM 709 N N . ALA A 1 95 ? 6.999 25.572 -29.863 1.00 39.31 95 ALA A N 1
ATOM 710 C CA . ALA A 1 95 ? 6.635 26.733 -30.667 1.00 39.31 95 ALA A CA 1
ATOM 711 C C . ALA A 1 95 ? 7.477 27.924 -30.203 1.00 39.31 95 ALA A C 1
ATOM 713 O O . ALA A 1 95 ? 7.565 28.124 -28.969 1.00 39.31 95 ALA A O 1
#